Protein AF-A0A329SM06-F1 (afdb_monomer_lite)

Foldseek 3Di:
DDDDDDDDDDDDDDDDDDDDDDDDDDDPPPPPPPPDPPQLLVLQLCQQPDPVHLVPDPDPVSVVVSVVSVVSNVVLQVLPVVGADADPPDPCNSVRSSVSSVSSSVSVVVVCVVVVNDDPPPPDD

Organism: NCBI:txid29920

Structure (mmCIF, N/CA/C/O backbone):
data_AF-A0A329SM06-F1
#
_entry.id   AF-A0A329SM06-F1
#
loop_
_atom_site.group_PDB
_atom_site.id
_atom_site.type_symbol
_atom_site.label_atom_id
_atom_site.label_alt_id
_atom_site.label_comp_id
_atom_site.label_asym_id
_atom_site.label_entity_id
_atom_site.label_seq_id
_atom_site.pdbx_PDB_ins_code
_atom_site.Cartn_x
_atom_site.Cartn_y
_atom_site.Cartn_z
_atom_site.occupancy
_atom_site.B_iso_or_equiv
_atom_site.auth_seq_id
_atom_site.auth_comp_id
_atom_site.auth_asym_id
_atom_site.auth_atom_id
_atom_site.pdbx_PDB_model_num
ATOM 1 N N . MET A 1 1 ? 14.454 50.133 -25.593 1.00 36.34 1 MET A N 1
ATOM 2 C CA . MET A 1 1 ? 14.538 50.274 -24.124 1.00 36.34 1 MET A CA 1
ATOM 3 C C . MET A 1 1 ? 15.124 48.984 -23.594 1.00 36.34 1 MET A C 1
ATOM 5 O O . MET A 1 1 ? 14.416 47.991 -23.582 1.00 36.34 1 MET A O 1
ATOM 9 N N . GLU A 1 2 ? 16.400 48.969 -23.225 1.00 37.97 2 GLU A N 1
ATOM 10 C CA . GLU A 1 2 ? 17.028 47.800 -22.599 1.00 37.97 2 GLU A CA 1
ATOM 11 C C . GLU A 1 2 ? 17.616 48.244 -21.261 1.00 37.97 2 GLU A C 1
ATOM 13 O O . GLU A 1 2 ? 18.439 49.160 -21.201 1.00 37.97 2 GLU A O 1
ATOM 18 N N . ALA A 1 3 ? 17.100 47.659 -20.179 1.00 41.75 3 ALA A N 1
ATOM 19 C CA . ALA A 1 3 ? 17.480 47.979 -18.812 1.00 41.75 3 ALA A CA 1
ATOM 20 C C . ALA A 1 3 ? 18.619 47.066 -18.338 1.00 41.75 3 ALA A C 1
ATOM 22 O O . ALA A 1 3 ? 18.636 45.863 -18.591 1.00 41.75 3 ALA A O 1
ATOM 23 N N . LYS A 1 4 ? 19.573 47.689 -17.648 1.00 40.09 4 LYS A N 1
ATOM 24 C CA . LYS A 1 4 ? 20.818 47.136 -17.109 1.00 40.09 4 LYS A CA 1
ATOM 25 C C . LYS A 1 4 ? 20.624 46.537 -15.705 1.00 40.09 4 LYS A C 1
ATOM 27 O O . LYS A 1 4 ? 20.031 47.228 -14.889 1.00 40.09 4 LYS A O 1
ATOM 32 N N . PHE A 1 5 ? 21.234 45.357 -15.473 1.00 42.59 5 PHE A N 1
ATOM 33 C CA . PHE A 1 5 ? 21.748 44.716 -14.226 1.00 42.59 5 PHE A CA 1
ATOM 34 C C . PHE A 1 5 ? 20.803 44.682 -12.982 1.00 42.59 5 PHE A C 1
ATOM 36 O O . PHE A 1 5 ? 19.902 45.486 -12.852 1.00 42.59 5 PHE A O 1
ATOM 43 N N . TYR A 1 6 ? 20.810 43.687 -12.083 1.00 33.50 6 TYR A N 1
ATOM 44 C CA . TYR A 1 6 ? 21.829 43.429 -11.060 1.00 33.50 6 TYR A CA 1
ATOM 45 C C . TYR A 1 6 ? 21.757 42.003 -10.490 1.00 33.50 6 TYR A C 1
ATOM 47 O O . TYR A 1 6 ? 20.695 41.465 -10.183 1.00 33.50 6 TYR A O 1
ATOM 55 N N . ASN A 1 7 ? 22.956 41.462 -10.290 1.00 43.78 7 ASN A N 1
ATOM 56 C CA . ASN A 1 7 ? 23.318 40.331 -9.449 1.00 43.78 7 ASN A CA 1
ATOM 57 C C . ASN A 1 7 ? 23.108 40.685 -7.960 1.00 43.78 7 ASN A C 1
ATOM 59 O O . ASN A 1 7 ? 23.454 41.793 -7.548 1.00 43.78 7 ASN A O 1
ATOM 63 N N . LYS A 1 8 ? 22.609 39.749 -7.144 1.00 36.47 8 LYS A N 1
ATOM 64 C CA . LYS A 1 8 ? 22.752 39.821 -5.684 1.00 36.47 8 LYS A CA 1
ATOM 65 C C . LYS A 1 8 ? 23.027 38.432 -5.116 1.00 36.47 8 LYS A C 1
ATOM 67 O O . LYS A 1 8 ? 22.121 37.632 -4.900 1.00 36.47 8 LYS A O 1
ATOM 72 N N . GLN A 1 9 ? 24.314 38.193 -4.894 1.00 45.06 9 GLN A N 1
ATOM 73 C CA . GLN A 1 9 ? 24.848 37.194 -3.982 1.00 45.06 9 GLN A CA 1
ATOM 74 C C . GLN A 1 9 ? 24.271 37.403 -2.575 1.00 45.06 9 GLN A C 1
ATOM 76 O O . GLN A 1 9 ? 24.096 38.538 -2.122 1.00 45.06 9 GLN A O 1
ATOM 81 N N . GLN A 1 10 ? 24.031 36.303 -1.872 1.00 40.31 10 GLN A N 1
ATOM 82 C CA .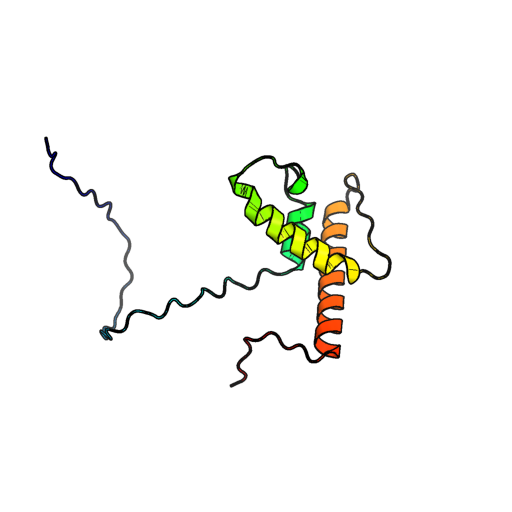 GLN A 1 10 ? 24.050 36.270 -0.416 1.00 40.31 10 GLN A CA 1
ATOM 83 C C . GLN A 1 10 ? 25.060 35.195 -0.007 1.00 40.31 10 GLN A C 1
ATOM 85 O O . GLN A 1 10 ? 24.756 34.009 -0.071 1.00 40.31 10 GLN A O 1
ATOM 90 N N . ASP A 1 11 ? 26.260 35.635 0.372 1.00 36.38 11 ASP A N 1
ATOM 91 C CA . ASP A 1 11 ? 27.208 34.876 1.194 1.00 36.38 11 ASP A CA 1
ATOM 92 C C . ASP A 1 11 ? 26.903 35.192 2.674 1.00 36.38 11 ASP A C 1
ATOM 94 O O . ASP A 1 11 ? 26.546 36.323 3.010 1.00 36.38 11 ASP A O 1
ATOM 98 N N . THR A 1 12 ? 26.958 34.251 3.620 1.00 36.50 12 THR A N 1
ATOM 99 C CA . THR A 1 12 ? 28.159 33.815 4.379 1.00 36.50 12 THR A CA 1
ATOM 100 C C . THR A 1 12 ? 27.666 33.021 5.633 1.00 36.50 12 THR A C 1
ATOM 102 O O . THR A 1 12 ? 26.462 33.029 5.895 1.00 36.50 12 THR A O 1
ATOM 105 N N . PRO A 1 13 ? 2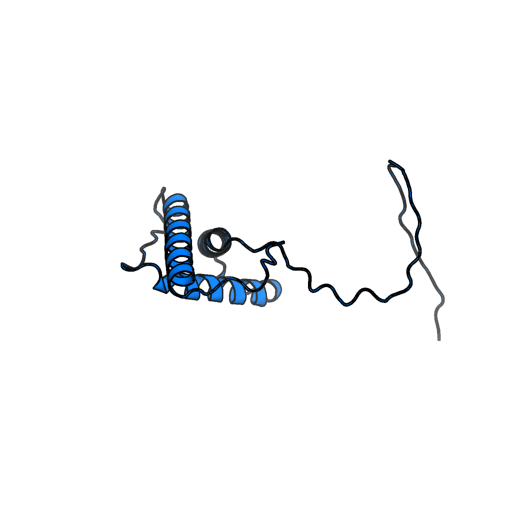8.520 32.454 6.519 1.00 43.22 13 PRO A N 1
ATOM 106 C CA . PRO A 1 13 ? 29.471 31.346 6.319 1.00 43.22 13 PRO A CA 1
ATOM 107 C C . PRO A 1 13 ? 29.420 30.312 7.491 1.00 43.22 13 PRO A C 1
ATOM 109 O O . PRO A 1 13 ? 28.814 30.582 8.516 1.00 43.22 13 PRO A O 1
ATOM 112 N N . THR A 1 14 ? 30.080 29.149 7.374 1.00 27.58 14 THR A N 1
ATOM 113 C CA . THR A 1 14 ? 30.992 28.576 8.404 1.00 27.58 14 THR A CA 1
ATOM 114 C C . THR A 1 14 ? 31.676 27.325 7.837 1.00 27.58 14 THR A C 1
ATOM 116 O O . THR A 1 14 ? 31.105 26.244 7.729 1.00 27.58 14 THR A O 1
ATOM 119 N N . THR A 1 15 ? 32.923 27.568 7.443 1.00 28.20 15 THR A N 1
ATOM 120 C CA . THR A 1 15 ? 34.136 26.745 7.396 1.00 28.20 15 THR A CA 1
ATOM 121 C C . THR A 1 15 ? 34.100 25.362 8.055 1.00 28.20 15 THR A C 1
ATOM 123 O O . THR A 1 15 ? 33.827 25.248 9.244 1.00 28.20 15 THR A O 1
ATOM 126 N N . ASN A 1 16 ? 34.515 24.344 7.290 1.00 35.84 16 ASN A N 1
ATOM 127 C CA . ASN A 1 16 ? 35.642 23.465 7.629 1.00 35.84 16 ASN A CA 1
ATOM 128 C C . ASN A 1 16 ? 36.247 22.908 6.324 1.00 35.84 16 ASN A C 1
ATOM 130 O O . ASN A 1 16 ? 35.582 22.210 5.561 1.00 35.84 16 ASN A O 1
ATOM 134 N N . GLU A 1 17 ? 37.495 23.305 6.068 1.00 36.38 17 GLU A N 1
ATOM 135 C CA . GLU A 1 17 ? 38.394 22.868 4.988 1.00 36.38 17 GLU A CA 1
ATOM 136 C C . GLU A 1 17 ? 38.698 21.352 5.119 1.00 36.38 17 GLU A C 1
ATOM 138 O O . GLU A 1 17 ? 38.544 20.788 6.198 1.00 36.38 17 GLU A O 1
ATOM 143 N N . VAL A 1 18 ? 39.086 20.586 4.092 1.00 32.31 18 VAL A N 1
ATOM 144 C CA . VAL A 1 18 ? 40.365 20.646 3.358 1.00 32.31 18 VAL A CA 1
ATOM 145 C C . VAL A 1 18 ? 40.287 19.739 2.107 1.00 32.31 18 VAL A C 1
ATOM 147 O O . VAL A 1 18 ? 39.853 18.600 2.228 1.00 32.31 18 VAL A O 1
ATOM 150 N N . SER A 1 19 ? 40.770 20.274 0.966 1.00 36.28 19 SER A N 1
ATOM 151 C CA . SER A 1 19 ? 41.512 19.680 -0.186 1.00 36.28 19 SER A CA 1
ATOM 152 C C . SER A 1 19 ? 41.026 18.353 -0.813 1.00 36.28 19 SER A C 1
ATOM 154 O O . SER A 1 19 ? 40.712 17.401 -0.119 1.00 36.28 19 SER A O 1
ATOM 156 N N . ILE A 1 20 ? 41.001 18.151 -2.138 1.00 36.53 20 ILE A N 1
ATOM 157 C CA . ILE A 1 20 ? 42.098 18.341 -3.104 1.00 36.53 20 ILE A CA 1
ATOM 158 C C . ILE A 1 20 ? 41.534 18.472 -4.532 1.00 36.53 20 ILE A C 1
ATOM 160 O O . ILE A 1 20 ? 40.584 17.784 -4.905 1.00 36.53 20 ILE A O 1
ATOM 164 N N . ASN A 1 21 ? 42.174 19.318 -5.338 1.00 38.44 21 ASN A N 1
ATOM 165 C CA . ASN A 1 21 ? 41.910 19.527 -6.762 1.00 38.44 21 ASN A CA 1
ATOM 166 C C . ASN A 1 21 ? 42.240 18.288 -7.612 1.00 38.44 21 ASN A C 1
ATOM 168 O O . ASN A 1 21 ? 43.321 17.724 -7.472 1.00 38.44 21 ASN A O 1
ATOM 172 N N . THR A 1 22 ? 41.385 17.948 -8.579 1.00 32.62 22 THR A N 1
ATOM 173 C CA . THR A 1 22 ? 41.798 17.492 -9.920 1.00 32.62 22 THR A CA 1
ATOM 174 C C . THR A 1 22 ? 40.653 17.771 -10.890 1.00 32.62 22 THR A C 1
ATOM 176 O O . THR A 1 22 ? 39.574 17.186 -10.814 1.00 32.62 22 THR A O 1
ATOM 179 N N . GLU A 1 23 ? 40.912 18.720 -11.776 1.00 38.69 23 GLU A N 1
ATOM 180 C CA . GLU A 1 23 ? 40.073 19.156 -12.879 1.00 38.69 23 GLU A CA 1
ATOM 181 C C . GLU A 1 23 ? 40.068 18.065 -13.963 1.00 38.69 23 GLU A C 1
ATOM 183 O O . GLU A 1 23 ? 41.067 17.846 -14.639 1.00 38.69 23 GLU A O 1
ATOM 188 N N . ASN A 1 24 ? 38.951 17.347 -14.108 1.00 36.34 24 ASN A N 1
ATOM 189 C CA . ASN A 1 24 ? 38.685 16.488 -15.261 1.00 36.34 24 ASN A CA 1
ATOM 190 C C . ASN A 1 24 ? 37.428 17.009 -15.957 1.00 36.34 24 ASN A C 1
ATOM 192 O O . ASN A 1 24 ? 36.305 16.858 -15.473 1.00 36.34 24 ASN A O 1
ATOM 196 N N . ASN A 1 25 ? 37.657 17.674 -17.087 1.00 44.97 25 ASN A N 1
ATOM 197 C CA . ASN A 1 25 ? 36.641 18.203 -17.981 1.00 44.97 25 ASN A CA 1
ATOM 198 C C . ASN A 1 25 ? 35.964 17.054 -18.745 1.00 44.97 25 ASN A C 1
ATOM 200 O O . ASN A 1 25 ? 36.368 16.710 -19.851 1.00 44.97 25 ASN A O 1
ATOM 204 N N . GLU A 1 26 ? 34.914 16.477 -18.167 1.00 38.41 26 GLU A N 1
ATOM 205 C CA . GLU A 1 26 ? 33.934 15.661 -18.886 1.00 38.41 26 GLU A CA 1
ATOM 206 C C . GLU A 1 26 ? 32.541 16.059 -18.373 1.00 38.41 26 GLU A C 1
ATOM 208 O O . GLU A 1 26 ? 32.339 16.098 -17.154 1.00 38.41 26 GLU A O 1
ATOM 213 N N . PRO A 1 27 ? 31.570 16.422 -19.239 1.00 45.12 27 PRO A N 1
ATOM 214 C CA . PRO A 1 27 ? 30.231 16.751 -18.767 1.00 45.12 27 PRO A CA 1
ATOM 215 C C . PRO A 1 27 ? 29.698 15.523 -18.026 1.00 45.12 27 PRO A C 1
ATOM 217 O O . PRO A 1 27 ? 29.642 14.450 -18.631 1.00 45.12 27 PRO A O 1
ATOM 220 N N . PRO A 1 28 ? 29.318 15.622 -16.736 1.00 42.38 28 PRO A N 1
ATOM 221 C CA . PRO A 1 28 ? 28.871 14.457 -16.000 1.00 42.38 28 PRO A CA 1
ATOM 222 C C . PRO A 1 28 ? 27.627 13.947 -16.711 1.00 42.38 28 PRO A C 1
ATOM 224 O O . PRO A 1 28 ? 26.573 14.592 -16.672 1.00 42.38 28 PRO A O 1
ATOM 227 N N . ALA A 1 29 ? 27.766 12.807 -17.400 1.00 49.06 29 ALA A N 1
ATOM 228 C CA . ALA A 1 29 ? 26.658 12.067 -17.976 1.00 49.06 29 ALA A CA 1
ATOM 229 C C . ALA A 1 29 ? 25.572 12.074 -16.916 1.00 49.06 29 ALA A C 1
ATOM 231 O O . ALA A 1 29 ? 25.854 11.613 -15.808 1.00 49.06 29 ALA A O 1
ATOM 232 N N . LYS A 1 30 ? 24.418 12.702 -17.209 1.00 45.22 30 LYS A N 1
ATOM 233 C CA . LYS A 1 30 ? 23.326 12.941 -16.255 1.00 45.22 30 LYS A CA 1
ATOM 234 C C . LYS A 1 30 ? 23.129 11.652 -15.473 1.00 45.22 30 LYS A C 1
ATOM 236 O O . LYS A 1 30 ? 22.466 10.730 -15.948 1.00 45.22 30 LYS A O 1
ATOM 241 N N . ARG A 1 31 ? 23.758 11.562 -14.295 1.00 48.47 31 ARG A N 1
ATOM 242 C CA . ARG A 1 31 ? 23.605 10.430 -13.400 1.00 48.47 31 ARG A CA 1
ATOM 243 C C . ARG A 1 31 ? 22.158 10.568 -13.025 1.00 48.47 31 ARG A C 1
ATOM 245 O O . ARG A 1 31 ? 21.794 11.486 -12.291 1.00 48.47 31 ARG A O 1
ATOM 252 N N . ARG A 1 32 ? 21.316 9.745 -13.651 1.00 50.03 32 ARG A N 1
ATOM 253 C CA . ARG A 1 32 ? 19.930 9.576 -13.258 1.00 50.03 32 ARG A CA 1
ATOM 254 C C . ARG A 1 32 ? 20.052 9.291 -11.776 1.00 50.03 32 ARG A C 1
ATOM 256 O O . ARG A 1 32 ? 20.566 8.231 -11.430 1.00 50.03 32 ARG A O 1
ATOM 263 N N . ARG A 1 33 ? 19.759 10.293 -10.935 1.00 45.19 33 ARG A N 1
ATOM 264 C CA . ARG A 1 33 ? 19.776 10.134 -9.486 1.00 45.19 33 ARG A CA 1
ATOM 265 C C . ARG A 1 33 ? 18.943 8.885 -9.278 1.00 45.19 33 ARG A C 1
ATOM 267 O O . ARG A 1 33 ? 17.749 8.895 -9.573 1.00 45.19 33 ARG A O 1
ATOM 274 N N . THR A 1 34 ? 19.586 7.794 -8.889 1.00 46.84 34 THR A N 1
ATOM 275 C CA . THR A 1 34 ? 18.909 6.715 -8.200 1.00 46.84 34 THR A CA 1
ATOM 276 C C . THR A 1 34 ? 18.457 7.389 -6.927 1.00 46.84 34 THR A C 1
ATOM 278 O O . THR A 1 34 ? 19.218 7.499 -5.970 1.00 46.84 34 THR A O 1
ATOM 281 N N . SER A 1 35 ? 17.281 8.016 -6.999 1.00 50.88 35 SER A N 1
ATOM 282 C CA . SER A 1 35 ? 16.554 8.444 -5.825 1.00 50.88 35 SER A CA 1
ATOM 283 C C . SER A 1 35 ? 16.577 7.259 -4.883 1.00 50.88 35 SER A C 1
ATOM 285 O O . SER A 1 35 ? 16.382 6.125 -5.336 1.00 50.88 35 SER A O 1
ATOM 287 N N . GLU A 1 36 ? 16.883 7.532 -3.621 1.00 47.09 36 GLU A N 1
ATOM 288 C CA . GLU A 1 36 ? 16.785 6.561 -2.545 1.00 47.09 36 GLU A CA 1
ATOM 289 C C . GLU A 1 36 ? 15.552 5.686 -2.776 1.00 47.09 36 GLU A C 1
ATOM 291 O O . GLU A 1 36 ? 14.472 6.204 -3.092 1.00 47.09 36 GLU A O 1
ATOM 296 N N . ALA A 1 37 ? 15.758 4.367 -2.787 1.00 55.09 37 ALA A N 1
ATOM 297 C CA . ALA A 1 37 ? 14.707 3.426 -3.130 1.00 55.09 37 ALA A CA 1
ATOM 298 C C . ALA A 1 37 ? 13.555 3.662 -2.157 1.00 55.09 37 ALA A C 1
ATOM 300 O O . ALA A 1 37 ? 13.674 3.369 -0.971 1.00 55.09 37 ALA A O 1
ATOM 301 N N . THR A 1 38 ? 12.470 4.263 -2.644 1.00 67.31 38 THR A N 1
ATOM 302 C CA . THR A 1 38 ? 11.331 4.577 -1.792 1.00 67.31 38 THR A CA 1
ATOM 303 C C . THR A 1 38 ? 10.800 3.256 -1.262 1.00 67.31 38 THR A C 1
ATOM 305 O O . THR A 1 38 ? 10.382 2.404 -2.051 1.00 67.31 38 THR A O 1
ATOM 308 N N . ASN A 1 39 ? 10.880 3.050 0.052 1.00 83.94 39 ASN A N 1
ATOM 309 C CA . ASN A 1 39 ? 10.441 1.798 0.637 1.00 83.94 39 ASN A CA 1
ATOM 310 C C . ASN A 1 39 ? 8.929 1.647 0.399 1.00 83.94 39 ASN A C 1
ATOM 312 O O . ASN A 1 39 ? 8.142 2.565 0.641 1.00 83.94 39 ASN A O 1
ATOM 316 N N . LEU A 1 40 ? 8.523 0.501 -0.149 1.00 88.94 40 LEU A N 1
ATOM 317 C CA . LEU A 1 40 ? 7.165 0.309 -0.655 1.00 88.94 40 LEU A CA 1
ATOM 318 C C . LEU A 1 40 ? 6.122 0.375 0.467 1.00 88.94 40 LEU A C 1
ATOM 320 O O . LEU A 1 40 ? 5.032 0.914 0.250 1.00 88.94 40 LEU A O 1
ATOM 324 N N . LYS A 1 41 ? 6.464 -0.092 1.677 1.00 88.44 41 LYS A N 1
ATOM 325 C CA . LYS A 1 41 ? 5.580 0.012 2.844 1.00 88.44 41 LYS A CA 1
ATOM 326 C C . LYS A 1 41 ? 5.397 1.463 3.295 1.00 88.44 41 LYS A C 1
ATOM 328 O O . LYS A 1 41 ? 4.321 1.809 3.771 1.00 88.44 41 LYS A O 1
ATOM 333 N N . ASP A 1 42 ? 6.390 2.327 3.085 1.00 89.81 42 ASP A N 1
ATOM 334 C CA . ASP A 1 42 ? 6.315 3.745 3.453 1.00 89.81 42 ASP A CA 1
ATOM 335 C C . ASP A 1 42 ? 5.426 4.506 2.464 1.00 89.81 42 ASP A C 1
ATOM 337 O O . ASP A 1 42 ? 4.632 5.367 2.854 1.00 89.81 42 ASP A O 1
ATOM 341 N N . VAL A 1 43 ? 5.480 4.135 1.179 1.00 91.69 43 VAL A N 1
ATOM 342 C CA . VAL A 1 43 ? 4.547 4.628 0.154 1.00 91.69 43 VAL A CA 1
ATOM 343 C C . VAL A 1 43 ? 3.115 4.200 0.472 1.00 91.69 43 VAL A C 1
ATOM 345 O O . VAL A 1 43 ? 2.196 5.022 0.425 1.00 91.69 43 VAL A O 1
ATOM 348 N N . TRP A 1 44 ? 2.928 2.929 0.840 1.00 91.12 44 TRP A N 1
ATOM 349 C CA . TRP A 1 44 ? 1.648 2.398 1.304 1.00 91.12 44 TRP A CA 1
ATOM 350 C C . TRP A 1 44 ? 1.135 3.160 2.530 1.00 91.12 44 TRP A C 1
ATOM 352 O O . TRP A 1 44 ? 0.004 3.646 2.535 1.00 91.12 44 TRP A O 1
ATOM 362 N N . PHE A 1 45 ? 1.981 3.337 3.544 1.00 90.88 45 PHE A N 1
ATOM 363 C CA . PHE A 1 45 ? 1.646 4.069 4.759 1.00 90.88 45 PHE A CA 1
ATOM 364 C C . PHE A 1 45 ? 1.243 5.514 4.459 1.00 90.88 45 PHE A C 1
ATOM 366 O O . PHE A 1 45 ? 0.200 5.979 4.921 1.00 90.88 45 PHE A O 1
ATOM 373 N N . THR A 1 46 ? 2.011 6.202 3.613 1.00 90.44 46 THR A N 1
ATOM 374 C CA . THR A 1 46 ? 1.728 7.579 3.196 1.00 90.44 46 THR A CA 1
ATOM 375 C C . THR A 1 46 ? 0.366 7.686 2.513 1.00 90.44 46 THR A C 1
ATOM 377 O O . THR A 1 46 ? -0.398 8.599 2.817 1.00 90.44 46 THR A O 1
ATOM 380 N N . TRP A 1 47 ? 0.004 6.742 1.638 1.00 91.56 47 TRP A N 1
ATOM 381 C CA . TRP A 1 47 ? -1.304 6.746 0.973 1.00 91.56 47 TRP A CA 1
ATOM 382 C C . TRP A 1 47 ? -2.481 6.747 1.954 1.00 91.56 47 TRP A C 1
ATOM 384 O O . TRP A 1 47 ? -3.459 7.469 1.747 1.00 91.56 47 TRP A O 1
ATOM 394 N N . TYR A 1 48 ? -2.386 5.950 3.022 1.00 90.38 48 TYR A N 1
ATOM 395 C CA . TYR A 1 48 ? -3.467 5.769 3.991 1.00 90.38 48 TYR A CA 1
ATOM 396 C C . TYR A 1 48 ? -3.431 6.756 5.164 1.00 90.38 48 TYR A C 1
ATOM 398 O O . TYR A 1 48 ? -4.493 6.998 5.748 1.00 90.38 48 TYR A O 1
ATOM 406 N N . GLN A 1 49 ? -2.270 7.334 5.495 1.00 88.12 49 GLN A N 1
ATOM 407 C CA . GLN A 1 49 ? -2.121 8.288 6.600 1.00 88.12 49 GLN A CA 1
ATOM 408 C C . GLN A 1 49 ? -2.103 9.758 6.212 1.00 88.12 49 GLN A C 1
ATOM 410 O O . GLN A 1 49 ? -2.285 10.587 7.100 1.00 88.12 49 GLN A O 1
ATOM 415 N N . HIS A 1 50 ? -1.873 10.097 4.945 1.00 84.38 50 HIS A N 1
ATOM 416 C CA . HIS A 1 50 ? -1.820 11.497 4.539 1.00 84.38 50 HIS A CA 1
ATOM 417 C C . HIS A 1 50 ? -3.155 12.208 4.809 1.00 84.38 50 HIS A C 1
ATOM 419 O O . HIS A 1 50 ? -4.219 11.693 4.454 1.00 84.38 50 HIS A O 1
ATOM 425 N N . GLU A 1 51 ? -3.090 13.404 5.397 1.00 79.81 51 GLU A N 1
ATOM 426 C CA . GLU A 1 51 ? -4.240 14.240 5.741 1.00 79.81 51 GLU A CA 1
ATOM 427 C C . GLU A 1 51 ? -4.092 15.629 5.090 1.00 79.81 51 GLU A C 1
ATOM 429 O O . GLU A 1 51 ? -3.046 16.256 5.257 1.00 79.81 51 GLU A O 1
ATOM 434 N N . PRO A 1 52 ? -5.080 16.120 4.314 1.00 80.38 52 PRO A N 1
ATOM 435 C CA . PRO A 1 52 ? -6.270 15.412 3.833 1.00 80.38 52 PRO A CA 1
ATOM 436 C C . PRO A 1 52 ? -5.888 14.200 2.973 1.00 80.38 52 PRO A C 1
ATOM 438 O O . PRO A 1 52 ? -4.802 14.162 2.395 1.00 80.38 52 PRO A O 1
ATOM 441 N N . ARG A 1 53 ? -6.774 13.200 2.877 1.00 82.44 53 ARG A N 1
ATOM 442 C CA . ARG A 1 53 ? -6.499 11.951 2.140 1.00 82.44 53 ARG A CA 1
ATOM 443 C C . ARG A 1 53 ? -5.892 12.233 0.775 1.00 82.44 53 ARG A C 1
ATOM 445 O O . ARG A 1 53 ? -6.407 13.047 0.009 1.00 82.44 53 ARG A O 1
ATOM 452 N N . MET A 1 54 ? -4.827 11.508 0.442 1.00 80.94 54 MET A N 1
ATOM 453 C CA . MET A 1 54 ? -4.127 11.670 -0.835 1.00 80.94 54 MET A CA 1
ATOM 454 C C . MET A 1 54 ? -5.075 11.570 -2.036 1.00 80.94 54 MET A C 1
ATOM 456 O O . MET A 1 54 ? -4.932 12.326 -2.992 1.00 80.94 54 MET A O 1
ATOM 460 N N . TRP A 1 55 ? -6.093 10.707 -1.977 1.00 81.25 55 TRP A N 1
ATOM 461 C CA . TRP A 1 55 ? -7.099 10.582 -3.036 1.00 81.25 55 TRP A CA 1
ATOM 462 C C . TRP A 1 55 ? -8.172 11.676 -3.053 1.00 81.25 55 TRP A C 1
ATOM 464 O O . TRP A 1 55 ? -8.809 11.854 -4.086 1.00 81.25 55 TRP A O 1
ATOM 474 N N . SER A 1 56 ? -8.372 12.408 -1.956 1.00 82.62 56 SER A N 1
ATOM 475 C CA . SER A 1 56 ? -9.308 13.539 -1.883 1.00 82.62 56 SER A CA 1
ATOM 476 C C . SER A 1 56 ? -8.647 14.888 -2.164 1.00 82.62 56 SER A C 1
ATOM 478 O O . SER A 1 56 ? -9.339 15.898 -2.256 1.00 82.62 56 SER A O 1
ATOM 480 N N . SER A 1 57 ? -7.318 14.938 -2.288 1.00 79.75 57 SER A N 1
ATOM 481 C CA . SER A 1 57 ? -6.633 16.176 -2.659 1.00 79.75 57 SER A CA 1
ATOM 482 C C . SER A 1 57 ? -7.103 16.644 -4.048 1.00 79.75 57 SER A C 1
ATOM 484 O O . SER A 1 57 ? -7.279 15.843 -4.960 1.00 79.75 57 SER A O 1
ATOM 486 N N . THR A 1 58 ? -7.310 17.944 -4.243 1.00 82.44 58 THR A N 1
ATOM 487 C CA . THR A 1 58 ? -7.591 18.542 -5.572 1.00 82.44 58 THR A CA 1
ATOM 488 C C . THR A 1 58 ? -6.402 19.373 -6.064 1.00 82.44 58 THR A C 1
ATOM 490 O O . THR A 1 58 ? -6.402 19.883 -7.179 1.00 82.44 58 THR A O 1
ATOM 493 N N . ASP A 1 59 ? -5.340 19.447 -5.260 1.00 84.69 59 ASP A N 1
ATOM 494 C CA . ASP A 1 59 ? -4.156 20.234 -5.571 1.00 84.69 59 ASP A CA 1
ATOM 495 C C . ASP A 1 59 ? -3.394 19.680 -6.789 1.00 84.69 59 ASP A C 1
ATOM 497 O O . ASP A 1 59 ? -3.088 18.482 -6.866 1.00 84.69 59 ASP A O 1
ATOM 501 N N . ALA A 1 60 ? -3.066 20.570 -7.729 1.00 83.19 60 ALA A N 1
ATOM 502 C CA . ALA A 1 60 ? -2.361 20.233 -8.962 1.00 83.19 60 ALA A CA 1
ATOM 503 C C . ALA A 1 60 ? -0.886 19.873 -8.717 1.00 83.19 60 ALA A C 1
ATOM 505 O O . ALA A 1 60 ? -0.346 19.027 -9.436 1.00 83.19 60 ALA A O 1
ATOM 506 N N . GLY A 1 61 ? -0.253 20.443 -7.684 1.00 83.12 61 GLY A N 1
ATOM 507 C CA . GLY A 1 61 ? 1.124 20.128 -7.290 1.00 83.12 61 GLY A CA 1
ATOM 508 C C . GLY A 1 61 ? 1.288 18.681 -6.812 1.00 83.12 61 GLY A C 1
ATOM 509 O O . GLY A 1 61 ? 2.264 18.012 -7.148 1.00 83.12 61 GLY A O 1
ATOM 510 N N . THR A 1 62 ? 0.2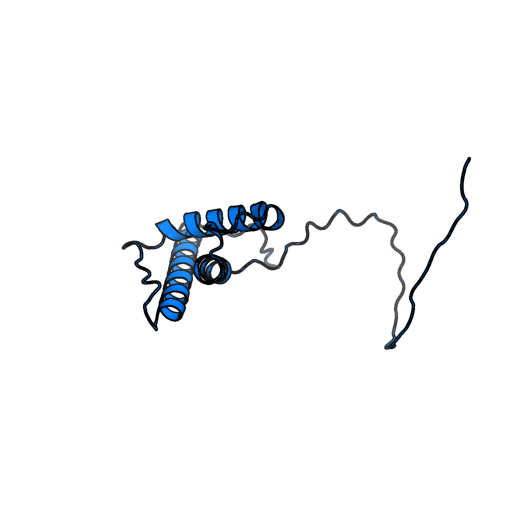83 18.138 -6.120 1.00 81.75 62 THR A N 1
ATOM 511 C CA . THR A 1 62 ? 0.277 16.743 -5.642 1.00 81.75 62 THR A CA 1
ATOM 512 C C . THR A 1 62 ? -0.143 15.708 -6.688 1.00 81.75 62 THR A C 1
ATOM 514 O O . THR A 1 62 ? -0.065 14.507 -6.418 1.00 81.75 62 THR A O 1
ATOM 517 N N . LYS A 1 63 ? -0.571 16.118 -7.891 1.00 86.06 63 LYS A N 1
ATOM 518 C CA . LYS A 1 63 ? -1.118 15.212 -8.922 1.00 86.06 63 LYS A CA 1
ATOM 519 C C . LYS A 1 63 ? -0.167 14.064 -9.271 1.00 86.06 63 LYS A C 1
ATOM 521 O O . LYS A 1 63 ? -0.580 12.904 -9.295 1.00 86.06 63 LYS A O 1
ATOM 526 N N . TYR A 1 64 ? 1.099 14.383 -9.544 1.00 85.88 64 TYR A N 1
ATOM 527 C CA . TYR A 1 64 ? 2.093 13.383 -9.942 1.00 85.88 64 TYR A CA 1
ATOM 528 C C . TYR A 1 64 ? 2.433 12.442 -8.789 1.00 85.88 64 TYR A C 1
ATOM 530 O O . TYR A 1 64 ? 2.370 11.227 -8.963 1.00 85.88 64 TYR A O 1
ATOM 538 N N . ALA A 1 65 ? 2.695 12.991 -7.599 1.00 85.94 65 ALA A N 1
ATOM 539 C CA . ALA A 1 65 ? 2.955 12.202 -6.399 1.00 85.94 65 ALA A CA 1
ATOM 540 C C . ALA A 1 65 ? 1.795 11.242 -6.107 1.00 85.94 65 ALA A C 1
ATOM 542 O O . ALA A 1 65 ? 2.004 10.043 -5.953 1.00 85.94 65 ALA A O 1
ATOM 543 N N . ARG A 1 66 ? 0.552 11.730 -6.146 1.00 88.06 66 ARG A N 1
ATOM 544 C CA . ARG A 1 66 ? -0.644 10.907 -5.952 1.00 88.06 66 ARG A CA 1
ATOM 545 C C . ARG A 1 66 ? -0.749 9.779 -6.969 1.00 88.06 66 ARG A C 1
ATOM 547 O O . ARG A 1 66 ? -1.079 8.663 -6.585 1.00 88.06 66 ARG A O 1
ATOM 554 N N . SER A 1 67 ? -0.486 10.047 -8.250 1.00 88.38 67 SER A N 1
ATOM 555 C CA . SER A 1 67 ? -0.521 9.008 -9.285 1.00 88.38 67 SER A CA 1
ATOM 556 C C . SER A 1 67 ? 0.525 7.924 -9.029 1.00 88.38 67 SER A C 1
ATOM 558 O O . SER A 1 67 ? 0.194 6.742 -9.095 1.00 88.38 67 SER A O 1
ATOM 560 N N . THR A 1 68 ? 1.755 8.315 -8.692 1.00 89.19 68 THR A N 1
ATOM 561 C CA . THR A 1 68 ? 2.844 7.381 -8.378 1.00 89.19 68 THR A CA 1
ATOM 562 C C . THR A 1 68 ? 2.512 6.534 -7.154 1.00 89.19 68 THR A C 1
ATOM 564 O O . THR A 1 68 ? 2.584 5.309 -7.209 1.00 89.19 68 THR A O 1
ATOM 567 N N . VAL A 1 69 ? 2.072 7.163 -6.062 1.00 89.88 69 VAL A N 1
ATOM 568 C CA . VAL A 1 69 ? 1.690 6.448 -4.837 1.00 89.88 69 VAL A CA 1
ATOM 569 C C . VAL A 1 69 ? 0.507 5.510 -5.102 1.00 89.88 69 VAL A C 1
ATOM 571 O O . VAL A 1 69 ? 0.537 4.354 -4.686 1.00 89.88 69 VAL A O 1
ATOM 574 N N . LYS A 1 70 ? -0.496 5.949 -5.875 1.00 91.56 70 LYS A N 1
ATOM 575 C CA . LYS A 1 70 ? -1.631 5.105 -6.280 1.00 91.56 70 LYS A CA 1
ATOM 576 C C . LYS A 1 70 ? -1.173 3.865 -7.051 1.00 91.56 70 LYS A C 1
ATOM 578 O O . LYS A 1 70 ? -1.706 2.785 -6.820 1.00 91.56 70 LYS A O 1
ATOM 583 N N . GLN A 1 71 ? -0.211 4.010 -7.963 1.00 91.62 71 GLN A N 1
ATOM 584 C CA . GLN A 1 71 ? 0.338 2.881 -8.720 1.00 91.62 71 GLN A CA 1
ATOM 585 C C . GLN A 1 71 ? 1.035 1.875 -7.805 1.00 91.62 71 GLN A C 1
ATOM 587 O O . GLN A 1 71 ? 0.800 0.680 -7.945 1.00 91.62 71 GLN A O 1
ATOM 592 N N . VAL A 1 72 ? 1.826 2.344 -6.837 1.00 90.81 72 VAL A N 1
ATOM 593 C CA . VAL A 1 72 ? 2.480 1.464 -5.857 1.00 90.81 72 VAL A CA 1
ATOM 594 C C . VAL A 1 72 ? 1.450 0.710 -5.014 1.00 90.81 72 VAL A C 1
ATOM 596 O O . VAL A 1 72 ? 1.550 -0.504 -4.870 1.00 90.81 72 VAL A O 1
ATOM 599 N N . VAL A 1 73 ? 0.418 1.394 -4.516 1.00 91.44 73 VAL A N 1
ATOM 600 C CA . VAL A 1 73 ? -0.650 0.766 -3.718 1.00 91.44 73 VAL A CA 1
ATOM 601 C C . VAL A 1 73 ? -1.434 -0.262 -4.534 1.00 91.44 73 VAL A C 1
ATOM 603 O O . VAL A 1 73 ? -1.692 -1.362 -4.050 1.00 91.44 73 VAL A O 1
ATOM 606 N N . ALA A 1 74 ? -1.770 0.060 -5.786 1.00 91.81 74 ALA A N 1
ATOM 607 C CA . ALA A 1 74 ? -2.437 -0.871 -6.693 1.00 91.81 74 ALA A CA 1
ATOM 608 C C . ALA A 1 74 ? -1.558 -2.083 -7.040 1.00 91.81 74 ALA A C 1
ATOM 610 O O . ALA A 1 74 ? -2.081 -3.173 -7.244 1.00 91.81 74 ALA A O 1
ATOM 611 N N . PHE A 1 75 ? -0.237 -1.902 -7.089 1.00 90.19 75 PHE A N 1
ATOM 612 C CA . PHE A 1 75 ? 0.710 -2.981 -7.343 1.00 90.19 75 PHE A CA 1
ATOM 613 C C . PHE A 1 75 ? 0.921 -3.885 -6.122 1.00 90.19 75 PHE A C 1
ATOM 615 O O . PHE A 1 75 ? 1.071 -5.089 -6.292 1.00 90.19 75 PHE A O 1
ATOM 622 N N . LEU A 1 76 ? 0.899 -3.336 -4.903 1.00 91.25 76 LEU A N 1
ATOM 623 C CA . LEU A 1 76 ? 1.010 -4.109 -3.660 1.00 91.25 76 LEU A CA 1
ATOM 624 C C . LEU A 1 76 ? -0.271 -4.885 -3.319 1.00 91.25 76 LEU A C 1
ATOM 626 O O . LEU A 1 76 ? -0.190 -5.974 -2.762 1.00 91.25 76 LEU A O 1
ATOM 630 N N . GLY A 1 77 ? -1.445 -4.349 -3.665 1.00 90.00 77 GLY A N 1
ATOM 631 C CA . GLY A 1 77 ? -2.745 -4.936 -3.317 1.00 90.00 77 GLY A CA 1
ATOM 632 C C . GLY A 1 77 ? -2.912 -6.429 -3.657 1.00 90.00 77 GLY A C 1
ATOM 633 O O . GLY A 1 77 ? -3.333 -7.179 -2.781 1.00 90.00 77 GLY A O 1
ATOM 634 N N . PRO A 1 78 ? -2.562 -6.894 -4.873 1.00 91.00 78 PRO A N 1
ATOM 635 C CA . PRO A 1 78 ? -2.674 -8.304 -5.262 1.00 91.00 78 PRO A CA 1
ATOM 636 C C . PRO A 1 78 ? -1.819 -9.282 -4.447 1.00 91.00 78 PRO A C 1
ATOM 638 O O . PRO A 1 78 ? -2.094 -10.476 -4.469 1.00 91.00 78 PRO A O 1
ATOM 641 N N . PHE A 1 79 ? -0.790 -8.802 -3.744 1.00 89.19 79 PHE A N 1
ATOM 642 C CA . PHE A 1 79 ? 0.070 -9.640 -2.900 1.00 89.19 79 PHE A CA 1
ATOM 643 C C . PHE A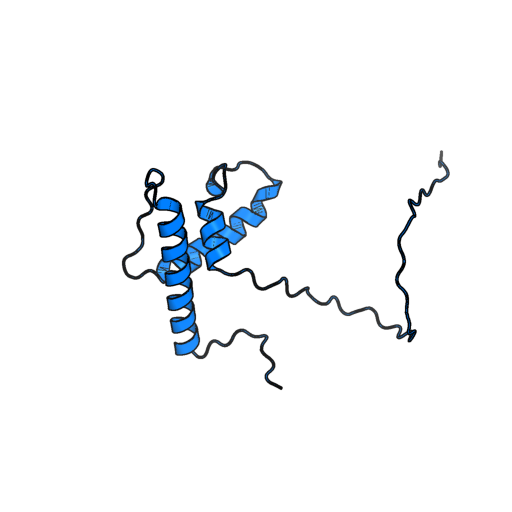 1 79 ? -0.533 -9.911 -1.517 1.00 89.19 79 PHE A C 1
ATOM 645 O O . PHE A 1 79 ? 0.064 -10.604 -0.703 1.00 89.19 79 PHE A O 1
ATOM 652 N N . LEU A 1 80 ? -1.729 -9.388 -1.251 1.00 89.31 80 LEU A N 1
ATOM 653 C CA . LEU A 1 80 ? -2.511 -9.673 -0.057 1.00 89.31 80 LEU A CA 1
ATOM 654 C C . LEU A 1 80 ? -3.564 -10.722 -0.432 1.00 89.31 80 LEU A C 1
ATOM 656 O O . LEU A 1 80 ? -4.619 -10.378 -0.962 1.00 89.31 80 LEU A O 1
ATOM 660 N N . SER A 1 81 ? -3.260 -12.000 -0.190 1.00 77.38 81 SER A N 1
ATOM 661 C CA . SER A 1 81 ? -4.069 -13.154 -0.623 1.00 77.38 81 SER A CA 1
ATOM 662 C C . SER A 1 81 ? -5.534 -13.091 -0.182 1.00 77.38 81 SER A C 1
ATOM 664 O O . SER A 1 81 ? -6.423 -13.419 -0.961 1.00 77.38 81 SER A O 1
ATOM 666 N N . ASP A 1 82 ? -5.787 -12.600 1.032 1.00 84.94 82 ASP A N 1
ATOM 667 C CA . ASP A 1 82 ? -7.136 -12.467 1.605 1.00 84.94 82 ASP A CA 1
ATOM 668 C C . ASP A 1 82 ? -7.716 -11.051 1.435 1.00 84.94 82 ASP A C 1
ATOM 670 O O . ASP A 1 82 ? -8.726 -10.679 2.044 1.00 84.94 82 ASP A O 1
ATOM 674 N N . GLY A 1 83 ? -7.050 -10.220 0.630 1.00 85.94 83 GLY A N 1
ATOM 675 C CA . GLY A 1 83 ? -7.262 -8.783 0.606 1.00 85.94 83 GLY A CA 1
ATOM 676 C C . GLY A 1 83 ? -6.886 -8.128 1.937 1.00 85.94 83 GLY A C 1
ATOM 677 O O . GLY A 1 83 ? -6.087 -8.636 2.721 1.00 85.94 83 GLY A O 1
ATOM 678 N N . PHE A 1 84 ? -7.450 -6.949 2.193 1.00 88.12 84 PHE A N 1
ATOM 679 C CA . PHE A 1 84 ? -7.248 -6.236 3.450 1.00 88.12 84 PHE A CA 1
ATOM 680 C C . PHE A 1 84 ? -8.469 -5.389 3.804 1.00 88.12 84 PHE A C 1
ATOM 682 O O . PHE A 1 84 ? -9.216 -4.937 2.935 1.00 88.12 84 PHE A O 1
ATOM 689 N N . LYS A 1 85 ? -8.663 -5.155 5.103 1.00 88.69 85 LYS A N 1
ATOM 690 C CA . LYS A 1 85 ? -9.710 -4.280 5.636 1.00 88.69 85 LYS A CA 1
ATOM 691 C C . LYS A 1 85 ? -9.054 -3.242 6.528 1.00 88.69 85 LYS A C 1
ATOM 693 O O . LYS A 1 85 ? -8.312 -3.595 7.435 1.00 88.69 85 LYS A O 1
ATOM 698 N N . LEU A 1 86 ? -9.332 -1.975 6.247 1.00 89.00 86 LEU A N 1
ATOM 699 C CA . LEU A 1 86 ? -8.840 -0.849 7.028 1.00 89.00 86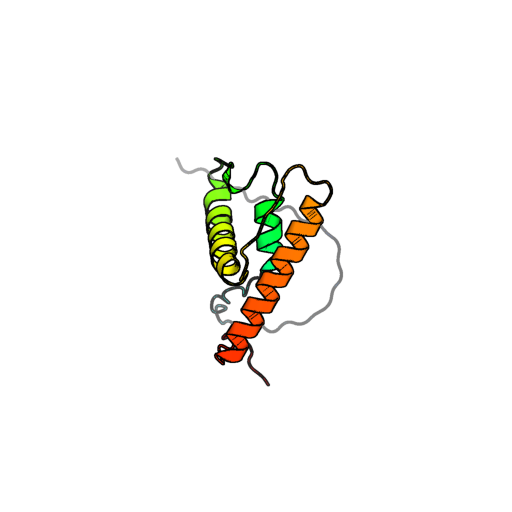 LEU A CA 1
ATOM 700 C C . LEU A 1 86 ? -10.023 -0.068 7.584 1.00 89.00 86 LEU A C 1
ATOM 702 O O . LEU A 1 86 ? -10.839 0.471 6.834 1.00 89.00 86 LEU A O 1
ATOM 706 N N . HIS A 1 87 ? -10.100 0.016 8.908 1.00 88.88 87 HIS A N 1
ATOM 707 C CA . HIS A 1 87 ? -11.145 0.766 9.590 1.00 88.88 87 HIS A CA 1
ATOM 708 C C . HIS A 1 87 ? -10.616 2.142 9.990 1.00 88.88 87 HIS A C 1
ATOM 710 O O . HIS A 1 87 ? -9.908 2.270 10.980 1.00 88.88 87 HIS A O 1
ATOM 716 N N . ALA A 1 88 ? -10.999 3.194 9.260 1.00 85.50 88 ALA A N 1
ATOM 717 C CA . ALA A 1 88 ? -10.502 4.558 9.499 1.00 85.50 88 ALA A CA 1
ATOM 718 C C . ALA A 1 88 ? -10.782 5.107 10.915 1.00 85.50 88 ALA A C 1
ATOM 720 O O . ALA A 1 88 ? -10.115 6.038 11.348 1.00 85.50 88 ALA A O 1
ATOM 721 N N . LYS A 1 89 ? -11.768 4.543 11.627 1.00 89.12 89 LYS A N 1
ATOM 722 C CA . LYS A 1 89 ? -12.122 4.903 13.012 1.00 89.12 89 LYS A CA 1
ATOM 723 C C . LYS A 1 89 ? -11.491 3.981 14.066 1.00 89.12 89 LYS A C 1
ATOM 725 O O . LYS A 1 89 ? -11.732 4.173 15.252 1.00 89.12 89 LYS A O 1
ATOM 730 N N . SER A 1 90 ? -10.742 2.957 13.652 1.00 90.69 90 SER A N 1
ATOM 731 C CA . SER A 1 90 ? -10.071 2.047 14.581 1.00 90.69 90 SER A CA 1
ATOM 732 C C . SER A 1 90 ? -8.930 2.788 15.281 1.00 90.69 90 SER A C 1
ATOM 734 O O . SER A 1 90 ? -8.121 3.421 14.597 1.00 90.69 90 SER A O 1
ATOM 736 N N . PRO A 1 91 ? -8.781 2.670 16.612 1.00 91.12 91 PRO A N 1
ATOM 737 C CA . PRO A 1 91 ? -7.598 3.183 17.304 1.00 91.12 91 PRO A CA 1
ATOM 738 C C . PRO A 1 91 ? -6.311 2.491 16.827 1.00 91.12 91 PRO A C 1
ATOM 740 O O . PRO A 1 91 ? -5.227 3.044 16.974 1.00 91.12 91 PRO A O 1
ATOM 743 N N . ARG A 1 92 ? -6.431 1.307 16.208 1.00 93.12 92 ARG A N 1
ATOM 744 C CA . ARG A 1 92 ? -5.326 0.532 15.630 1.00 93.12 92 ARG A CA 1
ATOM 745 C C . ARG A 1 92 ? -5.115 0.788 14.140 1.00 93.12 92 ARG A C 1
ATOM 747 O O . ARG A 1 92 ? -4.291 0.119 13.534 1.00 93.12 92 ARG A O 1
ATOM 754 N N . TYR A 1 93 ? -5.821 1.747 13.535 1.00 91.50 93 TYR A N 1
ATOM 755 C CA . TYR A 1 93 ? -5.750 2.004 12.091 1.00 91.50 93 TYR A CA 1
ATOM 756 C C . TYR A 1 93 ? -4.309 2.175 11.593 1.00 91.50 93 TYR A C 1
ATOM 758 O O . TYR A 1 93 ? -3.921 1.568 10.601 1.00 91.50 93 TYR A O 1
ATOM 766 N N . ARG A 1 94 ? -3.492 2.953 12.313 1.00 91.44 94 ARG A N 1
ATOM 767 C CA . ARG A 1 94 ? -2.080 3.163 11.961 1.00 91.44 94 ARG A CA 1
ATOM 768 C C . ARG A 1 94 ? -1.270 1.868 11.980 1.00 91.44 94 ARG A C 1
ATOM 770 O O . ARG A 1 94 ? -0.523 1.608 11.039 1.00 91.44 94 ARG A O 1
ATOM 777 N N . ASP A 1 95 ? -1.453 1.057 13.014 1.00 92.62 95 ASP A N 1
ATOM 778 C CA . ASP A 1 95 ? -0.744 -0.213 13.172 1.00 92.62 95 ASP A CA 1
ATOM 779 C C . ASP A 1 95 ? -1.194 -1.231 12.118 1.00 92.62 95 ASP A C 1
ATOM 781 O O . ASP A 1 95 ? -0.374 -1.953 11.553 1.00 92.62 95 ASP A O 1
ATOM 785 N N . GLU A 1 96 ? -2.491 -1.255 11.801 1.00 92.94 96 GLU A N 1
ATOM 786 C CA . GLU A 1 96 ? -3.064 -2.075 10.732 1.00 92.94 96 GLU A CA 1
ATOM 787 C C . GLU A 1 96 ? -2.468 -1.693 9.369 1.00 92.94 96 GLU A C 1
ATOM 789 O O . GLU A 1 96 ? -2.015 -2.572 8.637 1.00 92.94 96 GLU A O 1
ATOM 794 N N . VAL A 1 97 ? -2.388 -0.395 9.046 1.00 92.44 97 VAL A N 1
ATOM 795 C CA . VAL A 1 97 ? -1.771 0.095 7.800 1.00 92.44 97 VAL A CA 1
ATOM 796 C C . VAL A 1 97 ? -0.308 -0.337 7.696 1.00 92.44 97 VAL A C 1
ATOM 798 O O . VAL A 1 97 ? 0.095 -0.829 6.640 1.00 92.44 97 VAL A O 1
ATOM 801 N N . LEU A 1 98 ? 0.474 -0.185 8.771 1.00 92.44 98 LEU A N 1
ATOM 802 C CA . LEU A 1 98 ? 1.882 -0.599 8.808 1.00 92.44 98 LEU A CA 1
ATOM 803 C C . LEU A 1 98 ? 2.034 -2.111 8.628 1.00 92.44 98 LEU A C 1
ATOM 805 O O . LEU A 1 98 ? 2.836 -2.559 7.808 1.00 92.44 98 LEU A O 1
ATOM 809 N N . LYS A 1 99 ? 1.237 -2.898 9.357 1.00 93.31 99 LYS A N 1
ATOM 810 C CA . LYS A 1 99 ? 1.264 -4.362 9.293 1.00 93.31 99 LYS A CA 1
ATOM 811 C C . LYS A 1 99 ? 0.924 -4.869 7.893 1.00 93.31 99 LYS A C 1
ATOM 813 O O . LYS A 1 99 ? 1.619 -5.742 7.380 1.00 93.31 99 LYS A O 1
ATOM 818 N N . ILE A 1 100 ? -0.118 -4.316 7.271 1.00 93.81 100 ILE A N 1
ATOM 819 C CA . ILE A 1 100 ? -0.547 -4.703 5.921 1.00 93.81 100 ILE A CA 1
ATOM 820 C C . ILE A 1 100 ? 0.511 -4.309 4.884 1.00 93.81 100 ILE A C 1
ATOM 822 O O . ILE A 1 100 ? 0.858 -5.126 4.035 1.00 93.81 100 ILE A O 1
ATOM 826 N N . GLY A 1 101 ? 1.058 -3.092 4.970 1.00 92.75 101 GLY A N 1
ATOM 827 C CA . GLY A 1 101 ? 2.104 -2.633 4.053 1.00 92.75 101 GLY A CA 1
ATOM 828 C C . GLY A 1 101 ? 3.359 -3.506 4.114 1.00 92.75 101 GLY A C 1
ATOM 829 O O . GLY A 1 101 ? 3.889 -3.895 3.076 1.00 92.75 101 GLY A O 1
ATOM 830 N N . ALA A 1 102 ? 3.791 -3.874 5.324 1.00 92.81 102 ALA A N 1
ATOM 831 C CA . ALA A 1 102 ? 4.927 -4.770 5.522 1.00 92.81 102 ALA A CA 1
ATOM 832 C C . ALA A 1 102 ? 4.655 -6.185 4.987 1.00 92.81 102 ALA A C 1
ATOM 834 O O . ALA A 1 102 ? 5.513 -6.762 4.322 1.00 92.81 102 ALA A O 1
ATOM 835 N N . ALA A 1 103 ? 3.460 -6.734 5.229 1.00 93.75 103 ALA A N 1
ATOM 836 C CA . ALA A 1 103 ? 3.075 -8.042 4.701 1.00 93.75 103 ALA A CA 1
ATOM 837 C C . ALA A 1 103 ? 3.087 -8.061 3.162 1.00 93.75 103 ALA A C 1
ATOM 839 O O . ALA A 1 103 ? 3.683 -8.955 2.566 1.00 93.75 103 ALA A O 1
ATOM 840 N N . ALA A 1 104 ? 2.519 -7.035 2.518 1.00 93.12 104 ALA A N 1
ATOM 841 C CA . ALA A 1 104 ? 2.522 -6.923 1.061 1.00 93.12 104 ALA A CA 1
ATOM 842 C C . ALA A 1 104 ? 3.946 -6.842 0.477 1.00 93.12 104 ALA A C 1
ATOM 844 O O . ALA A 1 104 ? 4.231 -7.455 -0.550 1.00 93.12 104 ALA A O 1
ATOM 845 N N . GLU A 1 105 ? 4.858 -6.108 1.126 1.00 92.12 105 GLU A N 1
ATOM 846 C CA . GLU A 1 105 ? 6.260 -6.012 0.695 1.00 92.12 105 GLU A CA 1
ATOM 847 C C . GLU A 1 105 ? 7.004 -7.353 0.832 1.00 92.12 105 GLU A C 1
ATOM 849 O O . GLU A 1 105 ? 7.801 -7.709 -0.044 1.00 92.12 105 GLU A O 1
ATOM 854 N N . ILE A 1 106 ? 6.727 -8.120 1.893 1.00 92.12 106 ILE A N 1
ATOM 855 C CA . ILE A 1 106 ? 7.295 -9.460 2.106 1.00 92.12 106 ILE A CA 1
ATOM 856 C C . ILE A 1 106 ? 6.845 -10.416 0.997 1.00 92.12 106 ILE A C 1
ATOM 858 O O . ILE A 1 106 ? 7.697 -11.062 0.378 1.00 92.12 106 ILE A O 1
ATOM 862 N N . GLU A 1 107 ? 5.543 -10.467 0.712 1.00 92.62 107 GLU A N 1
ATOM 863 C CA . GLU A 1 107 ? 4.961 -11.334 -0.320 1.00 92.62 107 GLU A CA 1
ATOM 864 C C . GLU A 1 107 ? 5.453 -10.962 -1.724 1.00 92.62 107 GLU A C 1
ATOM 866 O O . GLU A 1 107 ? 5.891 -11.824 -2.491 1.00 92.62 107 GLU A O 1
ATOM 871 N N . LEU A 1 108 ? 5.505 -9.664 -2.044 1.00 91.44 108 LEU A N 1
ATOM 872 C CA . LEU A 1 108 ? 6.100 -9.182 -3.290 1.00 91.44 108 LEU A CA 1
ATOM 873 C C . LEU A 1 108 ? 7.568 -9.612 -3.411 1.00 91.44 108 LEU A C 1
ATOM 875 O O . LEU A 1 108 ? 8.004 -10.088 -4.462 1.00 91.44 108 LEU A O 1
ATOM 879 N N . SER A 1 109 ? 8.344 -9.470 -2.338 1.00 88.25 109 SER A N 1
ATOM 880 C CA . SER A 1 109 ? 9.754 -9.861 -2.334 1.00 88.25 109 SER A CA 1
ATOM 881 C C . SER A 1 109 ? 9.929 -11.372 -2.518 1.00 88.25 109 SER A C 1
ATOM 883 O O . SER A 1 109 ? 10.833 -11.802 -3.236 1.00 88.25 109 SER A O 1
ATOM 885 N N . ALA A 1 110 ? 9.069 -12.187 -1.901 1.00 90.81 110 ALA A N 1
ATOM 886 C CA . ALA A 1 110 ? 9.060 -13.637 -2.081 1.00 90.81 110 ALA A CA 1
ATOM 887 C C . ALA A 1 110 ? 8.734 -14.021 -3.531 1.00 90.81 110 ALA A C 1
ATOM 889 O O . ALA A 1 110 ? 9.448 -14.824 -4.134 1.00 90.81 110 ALA A O 1
ATOM 890 N N . TYR A 1 111 ? 7.732 -13.373 -4.121 1.00 90.44 111 TYR A N 1
ATOM 891 C CA . TYR A 1 111 ? 7.347 -13.572 -5.511 1.00 90.44 111 TYR A CA 1
ATOM 892 C C . TYR A 1 111 ? 8.459 -13.211 -6.505 1.00 90.44 111 TYR A C 1
ATOM 894 O O . TYR A 1 111 ? 8.719 -13.965 -7.444 1.00 90.44 111 TYR A O 1
ATOM 902 N N . LEU A 1 112 ? 9.146 -12.079 -6.307 1.00 89.75 112 LEU A N 1
ATOM 903 C CA . LEU A 1 112 ? 10.248 -11.659 -7.180 1.00 89.75 112 LEU A CA 1
ATOM 904 C C . LEU A 1 112 ? 11.433 -12.629 -7.105 1.00 89.75 112 LEU A C 1
ATOM 906 O O . LEU A 1 112 ? 11.978 -13.001 -8.146 1.00 89.75 112 LEU A O 1
ATOM 910 N N . ARG A 1 113 ? 11.788 -13.089 -5.894 1.00 88.81 113 ARG A N 1
ATOM 911 C CA . ARG A 1 113 ? 12.824 -14.118 -5.695 1.00 88.81 113 ARG A CA 1
ATOM 912 C C . ARG A 1 113 ? 12.465 -15.427 -6.393 1.00 88.81 113 ARG A C 1
ATOM 914 O O . ARG A 1 113 ? 13.314 -15.992 -7.072 1.00 88.81 113 ARG A O 1
ATOM 921 N N . GLY A 1 114 ? 11.212 -15.871 -6.286 1.00 90.38 114 GLY A N 1
ATOM 922 C CA . GLY A 1 114 ? 10.734 -17.092 -6.944 1.00 90.38 114 GLY A CA 1
ATOM 923 C C . GLY A 1 114 ? 10.774 -17.044 -8.476 1.00 90.38 114 GLY A C 1
ATOM 924 O O . GLY A 1 114 ? 10.742 -18.087 -9.118 1.00 90.38 1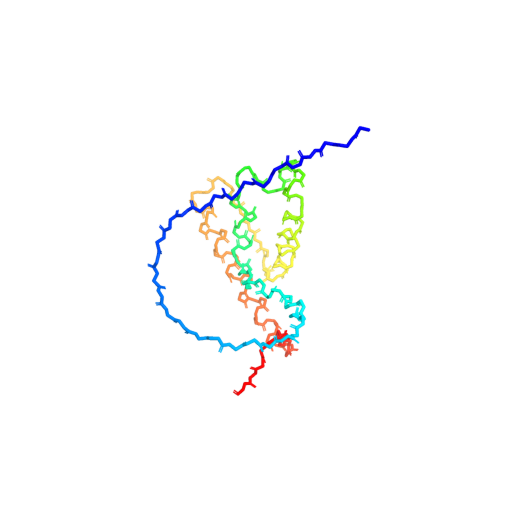14 GLY A O 1
ATOM 925 N N . ARG A 1 115 ? 10.866 -15.849 -9.073 1.00 89.25 115 ARG A N 1
ATOM 926 C CA . ARG A 1 115 ? 10.923 -15.645 -10.531 1.00 89.25 115 ARG A CA 1
ATOM 927 C C . ARG A 1 115 ? 12.313 -15.271 -11.054 1.00 89.25 115 ARG A C 1
ATOM 929 O O . ARG A 1 115 ? 12.424 -14.891 -12.215 1.00 89.25 115 ARG A O 1
ATOM 936 N N . ASP A 1 116 ? 13.339 -15.315 -10.198 1.00 84.69 116 ASP A N 1
ATOM 937 C CA . ASP A 1 116 ? 14.691 -14.786 -10.459 1.00 84.69 116 ASP A CA 1
ATOM 938 C C . ASP A 1 116 ? 14.681 -13.351 -11.034 1.00 84.69 116 ASP A C 1
ATOM 940 O O . ASP A 1 116 ? 15.554 -12.927 -11.795 1.00 84.69 116 ASP A O 1
ATOM 944 N N . ILE A 1 117 ? 13.670 -12.558 -10.660 1.00 82.19 117 ILE A N 1
ATOM 945 C CA . ILE A 1 117 ? 13.594 -11.151 -11.043 1.00 82.19 117 ILE A CA 1
ATOM 946 C C . ILE A 1 117 ? 14.465 -10.381 -10.058 1.00 82.19 117 ILE A C 1
ATOM 948 O O . ILE A 1 117 ? 14.015 -9.896 -9.020 1.00 82.19 117 ILE A O 1
ATOM 952 N N . ARG A 1 118 ? 15.749 -10.272 -10.392 1.00 72.00 118 ARG A N 1
ATOM 953 C CA . ARG A 1 118 ? 16.686 -9.403 -9.682 1.00 72.00 118 ARG A CA 1
ATOM 954 C C . ARG A 1 118 ? 16.476 -7.958 -10.123 1.00 72.00 118 ARG A C 1
ATOM 956 O O . ARG A 1 118 ? 16.405 -7.657 -11.317 1.00 72.00 118 ARG A O 1
ATOM 963 N N . ALA A 1 119 ? 16.384 -7.045 -9.156 1.00 63.00 119 ALA A N 1
ATOM 964 C CA . ALA A 1 119 ? 16.364 -5.618 -9.445 1.00 63.00 119 ALA A CA 1
ATOM 965 C C . ALA A 1 119 ? 17.625 -5.259 -10.250 1.00 63.00 119 ALA A C 1
ATOM 967 O O . ALA A 1 119 ? 18.751 -5.474 -9.795 1.00 63.00 119 ALA A O 1
ATOM 968 N N . ARG A 1 120 ? 17.444 -4.743 -11.472 1.00 58.19 120 ARG A N 1
ATOM 969 C CA . ARG A 1 120 ? 18.555 -4.327 -12.337 1.00 58.19 120 ARG A CA 1
ATOM 970 C C . ARG A 1 120 ? 19.265 -3.138 -11.687 1.00 58.19 120 ARG A C 1
ATOM 972 O O . ARG A 1 120 ? 18.806 -2.007 -11.808 1.00 58.19 120 ARG A O 1
ATOM 979 N N . GLY A 1 121 ? 20.356 -3.409 -10.976 1.00 50.56 121 GLY A N 1
ATOM 980 C CA . GLY A 1 121 ? 21.140 -2.391 -10.274 1.00 50.56 121 GLY A CA 1
ATOM 981 C C . GLY A 1 121 ? 22.145 -2.937 -9.262 1.00 50.56 121 GLY A C 1
ATOM 982 O O . GLY A 1 121 ? 23.135 -2.264 -8.990 1.00 50.56 121 GLY A O 1
ATOM 983 N N . LEU A 1 122 ? 21.955 -4.158 -8.753 1.00 47.12 122 LEU A N 1
ATOM 984 C CA . LEU A 1 122 ? 22.938 -4.786 -7.872 1.00 47.12 122 LEU A CA 1
ATOM 985 C C . LEU A 1 122 ? 24.082 -5.370 -8.714 1.00 47.12 122 LEU A C 1
ATOM 987 O O . LEU A 1 122 ? 24.048 -6.528 -9.124 1.00 47.12 122 LEU A O 1
ATOM 991 N N . LYS A 1 123 ? 25.081 -4.541 -9.031 1.00 39.34 123 LYS A N 1
ATOM 992 C CA . LYS A 1 123 ? 26.386 -5.045 -9.467 1.00 39.34 123 LYS A CA 1
ATOM 993 C C . LYS A 1 123 ? 27.044 -5.669 -8.238 1.00 39.34 123 LYS A C 1
ATOM 995 O O . LYS A 1 123 ? 27.534 -4.948 -7.377 1.00 39.34 123 LYS A O 1
ATOM 1000 N N . THR A 1 124 ? 26.989 -6.989 -8.131 1.00 49.72 124 THR A N 1
ATOM 1001 C CA . THR A 1 124 ? 27.871 -7.749 -7.244 1.00 49.72 124 THR A CA 1
ATOM 1002 C C . THR A 1 124 ? 29.298 -7.571 -7.758 1.00 49.72 124 THR A C 1
ATOM 1004 O O . THR A 1 124 ? 29.573 -7.939 -8.901 1.00 49.72 124 THR A O 1
ATOM 1007 N N . HIS A 1 125 ? 30.148 -6.935 -6.954 1.00 41.78 125 HIS A N 1
ATOM 1008 C CA . HIS A 1 125 ? 31.601 -6.941 -7.113 1.00 41.78 125 HIS A CA 1
ATOM 1009 C C . HIS A 1 125 ? 32.180 -8.038 -6.218 1.00 41.78 125 HIS A C 1
ATOM 1011 O O . HIS A 1 125 ? 31.564 -8.293 -5.158 1.00 41.78 125 HIS A O 1
#

pLDDT: mean 71.86, std 22.72, range [27.58, 93.81]

Secondary structure (DSSP, 8-state):
---------------------------------------HHHHHHHHHH-SS-TTT---STTHHHHHHHHHHHHHHGGG-TT-----TT-TTHHHHHHHHHHHHHHHHHHHHHHTT---TT----

Radius of gyration: 23.0 Å; chains: 1; bounding box: 54×67×41 Å

Sequence (125 aa):
MEAKFYNKQQDTPTTNEVSINTENNEPPAKRRRTSEATNLKDVWFTWYQHEPRMWSSTDAGTKYARSTVKQVVAFLGPFLSDGFKLHAKSPRYRDEVLKIGAAAEIELSAYLRGRDIRARGLKTH